Protein AF-A0AAV6KI70-F1 (afdb_monomer_lite)

Secondary structure (DSSP, 8-state):
--THHHHHHHSSS--THHHHHHHHHHHHHHHHHHHHHH-----PPTTPPP----HHHHHHHHIIIIISSS-SS-HHHHHHHHSS-HHHHHHHHHHHHHH-TTTS--B-TTS-B---HHHHHHHHH-SS--GGGGSSS------

Foldseek 3Di:
DDPVVVVVVVPPDDDPVVVVVVVVVVVVVVVVVVVVVVPPDDPDDPPDDDDCPPQVVVVVLLCQQQPDVVHVDDQVVVCVFQVDGPVVVVVVLVVCVVVDVVQPFDQDPVRDTDHHNSRVSSVVRGDDDDPPPPPDDDDDDDD

Radius of gyration: 25.78 Å; chains: 1; bounding box: 61×48×71 Å

InterPro domains:
  IPR059462 Domain of unknown function DUF8418 [PF28509] (58-97)

Organism: NCBI:txid479676

Sequence (143 aa):
MSRNTLLNFLLLDSDDDDLEILTVIAMEEERLKSEREVVRHRGSVQGRRYIDCGTILGHERIFRDYFAEPPVYPPKYFRRRFRMIRSLFLRIQAAVEAHDPYFVQTRYVAGKLGLSSLQKMTAAICRHPNPDLEGSLSAPMMK

pLDDT: mean 77.35, std 17.3, range [37.78, 97.75]

Structure (mmCIF, N/CA/C/O backbone):
data_AF-A0AAV6KI70-F1
#
_entry.id   AF-A0AAV6KI70-F1
#
loop_
_atom_site.group_PDB
_atom_site.id
_atom_site.type_symbol
_atom_site.label_atom_id
_atom_site.label_alt_id
_atom_site.label_comp_id
_atom_site.label_asym_id
_atom_site.label_entity_id
_atom_site.label_seq_id
_atom_site.pdbx_PDB_ins_code
_atom_site.Cartn_x
_atom_site.Cartn_y
_atom_site.Cartn_z
_atom_site.occupancy
_atom_site.B_iso_or_equiv
_atom_site.auth_seq_id
_atom_site.auth_comp_id
_atom_site.auth_asym_id
_atom_site.auth_atom_id
_atom_site.pdbx_PDB_model_num
ATOM 1 N N . MET A 1 1 ? -41.862 -9.483 14.427 1.00 44.66 1 MET A N 1
ATOM 2 C CA . MET A 1 1 ? -41.811 -10.615 15.375 1.00 44.66 1 MET A CA 1
ATOM 3 C C . MET A 1 1 ? -40.958 -10.166 16.544 1.00 44.66 1 MET A C 1
ATOM 5 O O . MET A 1 1 ? -39.833 -9.738 16.328 1.00 44.66 1 MET A O 1
ATOM 9 N N . SER A 1 2 ? -41.589 -10.020 17.709 1.00 45.28 2 SER A N 1
ATOM 10 C CA . SER A 1 2 ? -41.087 -9.189 18.807 1.00 45.28 2 SER A CA 1
ATOM 11 C C . SER A 1 2 ? -39.832 -9.786 19.442 1.00 45.28 2 SER A C 1
ATOM 13 O O . SER A 1 2 ? -39.779 -10.986 19.674 1.00 45.28 2 SER A O 1
ATOM 15 N N . ARG A 1 3 ? -38.864 -8.933 19.798 1.00 50.09 3 ARG A N 1
ATOM 16 C CA . ARG A 1 3 ? -37.653 -9.261 20.580 1.00 50.09 3 ARG A CA 1
ATOM 17 C C . ARG A 1 3 ? -37.947 -9.965 21.918 1.00 50.09 3 ARG A C 1
ATOM 19 O O . ARG A 1 3 ? -37.038 -10.492 22.543 1.00 50.09 3 ARG A O 1
ATOM 26 N N . ASN A 1 4 ? -39.214 -10.012 22.322 1.00 51.03 4 ASN A N 1
ATOM 27 C CA . ASN A 1 4 ? -39.679 -10.617 23.564 1.00 51.03 4 ASN A CA 1
ATOM 28 C C . ASN A 1 4 ? -39.765 -12.155 23.524 1.00 51.03 4 ASN A C 1
ATOM 30 O O . ASN A 1 4 ? -39.830 -12.765 24.582 1.00 51.03 4 ASN A O 1
ATOM 34 N N . THR A 1 5 ? -39.744 -12.807 22.352 1.00 54.28 5 THR A N 1
ATOM 35 C CA . THR A 1 5 ? -39.766 -14.285 22.285 1.00 54.28 5 THR A CA 1
ATOM 36 C C . THR A 1 5 ? -38.408 -14.927 22.557 1.00 54.28 5 THR A C 1
ATOM 38 O O . THR A 1 5 ? -38.370 -16.014 23.119 1.00 54.28 5 THR A O 1
ATOM 41 N N . LEU A 1 6 ? -37.301 -14.261 22.211 1.00 53.81 6 LEU A N 1
ATOM 42 C CA . LEU A 1 6 ? -35.955 -14.775 22.504 1.00 53.81 6 LEU A CA 1
ATOM 43 C C . LEU A 1 6 ? -35.611 -14.660 23.995 1.00 53.81 6 LEU A C 1
ATOM 45 O O . LEU A 1 6 ? -34.926 -15.523 24.527 1.00 53.81 6 LEU A O 1
ATOM 49 N N . LEU A 1 7 ? -36.139 -13.639 24.678 1.00 58.09 7 LEU A N 1
ATOM 50 C CA . LEU A 1 7 ? -35.959 -13.478 26.123 1.00 58.09 7 LEU A CA 1
ATOM 51 C C . LEU A 1 7 ? -36.768 -14.502 26.931 1.00 58.09 7 LEU A C 1
ATOM 53 O O . LEU A 1 7 ? -36.287 -14.974 27.952 1.00 58.09 7 LEU A O 1
ATOM 57 N N . ASN A 1 8 ? -37.947 -14.913 26.449 1.00 51.91 8 ASN A N 1
ATOM 58 C CA . ASN A 1 8 ? -38.740 -15.960 27.106 1.00 51.91 8 ASN A CA 1
ATOM 59 C C . ASN A 1 8 ? -38.124 -17.365 26.995 1.00 51.91 8 ASN A C 1
ATOM 61 O O . ASN A 1 8 ? -38.418 -18.204 27.838 1.00 51.91 8 ASN A O 1
ATOM 65 N N . PHE A 1 9 ? -37.291 -17.630 25.982 1.00 57.09 9 PHE A N 1
ATOM 66 C CA . PHE A 1 9 ? -36.596 -18.917 25.838 1.00 57.09 9 PHE A CA 1
ATOM 67 C C . PHE A 1 9 ? -35.411 -19.054 26.810 1.00 57.09 9 PHE A C 1
ATOM 69 O O . PHE A 1 9 ? -35.067 -20.161 27.194 1.00 57.09 9 PHE A O 1
ATOM 76 N N . LEU A 1 10 ? -34.822 -17.933 27.243 1.00 57.25 10 LEU A N 1
ATOM 77 C CA . LEU A 1 10 ? -33.678 -17.893 28.164 1.00 57.25 10 LEU A CA 1
ATOM 78 C C . LEU A 1 10 ? -34.077 -17.790 29.649 1.00 57.25 10 LEU A C 1
ATOM 80 O O . LEU A 1 10 ? -33.213 -17.882 30.509 1.00 57.25 10 LEU A O 1
ATOM 84 N N . LEU A 1 11 ? -35.358 -17.559 29.962 1.00 60.31 11 LEU A N 1
ATOM 85 C CA . LEU A 1 11 ? -35.828 -17.270 31.328 1.00 60.31 11 LEU A CA 1
ATOM 86 C C . LEU A 1 11 ? -36.532 -18.439 32.034 1.00 60.31 11 LEU A C 1
ATOM 88 O O . LEU A 1 11 ? -36.988 -18.260 33.161 1.00 60.31 11 LEU A O 1
ATOM 92 N N . LEU A 1 12 ? -36.676 -19.603 31.396 1.00 54.81 12 LEU A N 1
ATOM 93 C CA . LEU A 1 12 ? -37.500 -20.694 31.934 1.00 54.81 12 LEU A CA 1
ATOM 94 C C . LEU A 1 12 ? -36.804 -22.054 32.036 1.00 54.81 12 LEU A C 1
ATOM 96 O O . LEU A 1 12 ? -37.504 -23.020 32.321 1.00 54.81 12 LEU A O 1
ATOM 100 N N . ASP A 1 13 ? -35.487 -22.154 31.824 1.00 61.41 13 ASP A N 1
ATOM 101 C CA . ASP A 1 13 ? -34.862 -23.485 31.774 1.00 61.41 13 ASP A CA 1
ATOM 102 C C . ASP A 1 13 ? -33.407 -23.581 32.256 1.00 61.41 13 ASP A C 1
ATOM 104 O O . ASP A 1 13 ? -32.656 -24.354 31.675 1.00 61.41 13 ASP A O 1
ATOM 108 N N . SER A 1 14 ? -32.957 -22.830 33.274 1.00 53.84 14 SER A N 1
ATOM 109 C CA . SER A 1 14 ? -31.577 -23.060 33.728 1.00 53.84 14 SER A CA 1
ATOM 110 C C . SER A 1 14 ? -31.289 -22.855 35.210 1.00 53.84 14 SER A C 1
ATOM 112 O O . SER A 1 14 ? -31.727 -21.885 35.832 1.00 53.84 14 SER A O 1
ATOM 114 N N . ASP A 1 15 ? -30.570 -23.848 35.725 1.00 59.09 15 ASP A N 1
ATOM 115 C CA . ASP A 1 15 ? -30.214 -24.137 37.110 1.00 59.09 15 ASP A CA 1
ATOM 116 C C . ASP A 1 15 ? -29.171 -23.150 37.687 1.00 59.09 15 ASP A C 1
ATOM 118 O O . ASP A 1 15 ? -28.677 -22.253 37.006 1.00 59.09 15 ASP A O 1
ATOM 122 N N . ASP A 1 16 ? -28.830 -23.323 38.970 1.00 58.91 16 ASP A N 1
ATOM 123 C CA . ASP A 1 16 ? -27.916 -22.491 39.788 1.00 58.91 16 ASP A CA 1
ATOM 124 C C . ASP A 1 16 ? -26.543 -22.198 39.120 1.00 58.91 16 ASP A C 1
ATOM 126 O O . ASP A 1 16 ? -25.908 -21.184 39.411 1.00 58.91 16 ASP A O 1
ATOM 130 N N . ASP A 1 17 ? -26.122 -23.028 38.157 1.00 61.09 17 ASP A N 1
ATOM 131 C CA . ASP A 1 17 ? -24.882 -22.891 37.375 1.00 61.09 17 ASP A CA 1
ATOM 132 C C . ASP A 1 17 ? -24.891 -21.704 36.376 1.00 61.09 17 ASP A C 1
ATOM 134 O O . ASP A 1 17 ? -23.839 -21.157 36.028 1.00 61.09 17 ASP A O 1
ATOM 138 N N . ASP A 1 18 ? -26.064 -21.239 35.932 1.00 65.88 18 ASP A N 1
ATOM 139 C CA . ASP A 1 18 ? -26.176 -20.136 34.961 1.00 65.88 18 ASP A CA 1
ATOM 140 C C . ASP A 1 18 ? -25.983 -18.753 35.589 1.00 65.88 18 ASP A C 1
ATOM 142 O O . ASP A 1 18 ? -25.591 -17.793 34.910 1.00 65.88 18 ASP A O 1
ATOM 146 N N . LEU A 1 19 ? -26.216 -18.639 36.899 1.00 66.06 19 LEU A N 1
ATOM 147 C CA . LEU A 1 19 ? -25.973 -17.410 37.648 1.00 66.06 19 LEU A CA 1
ATOM 148 C C . LEU A 1 19 ? -24.475 -17.087 37.688 1.00 66.06 19 LEU A C 1
ATOM 150 O O . LEU A 1 19 ? -24.083 -15.928 37.540 1.00 66.06 19 LEU A O 1
ATOM 154 N N . GLU A 1 20 ? -23.632 -18.112 37.809 1.00 70.38 20 GLU A N 1
ATOM 155 C CA . GLU A 1 20 ? -22.178 -17.973 37.784 1.00 70.38 20 GLU A CA 1
ATOM 156 C C . GLU A 1 20 ? -21.694 -17.510 36.399 1.00 70.38 20 GLU A C 1
ATOM 158 O O . GLU A 1 20 ? -20.948 -16.531 36.295 1.00 70.38 20 GLU A O 1
ATOM 163 N N . ILE A 1 21 ? -22.219 -18.100 35.321 1.00 77.12 21 ILE A N 1
ATOM 164 C CA . ILE A 1 21 ? -21.905 -17.703 33.937 1.00 77.12 21 ILE A CA 1
ATOM 165 C C . ILE A 1 21 ? -22.297 -16.240 33.667 1.00 77.12 21 ILE A C 1
ATOM 167 O O . ILE A 1 21 ? -21.507 -15.482 33.095 1.00 77.12 21 ILE A O 1
ATOM 171 N N . LEU A 1 22 ? -23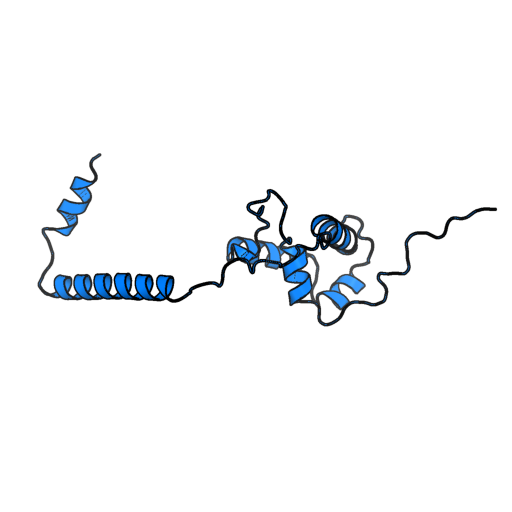.479 -15.805 34.116 1.00 76.19 22 LEU A N 1
ATOM 172 C CA . LEU A 1 22 ? -23.942 -14.418 33.980 1.00 76.19 22 LEU A CA 1
ATOM 173 C C . LEU A 1 22 ? -23.012 -13.416 34.680 1.00 76.19 22 LEU A C 1
ATOM 175 O O . LEU A 1 22 ? -22.731 -12.347 34.129 1.00 76.19 22 LEU A O 1
ATOM 179 N N . THR A 1 23 ? -22.497 -13.756 35.866 1.00 79.62 23 THR A N 1
ATOM 180 C CA . THR A 1 23 ? -21.570 -12.878 36.599 1.00 79.62 23 THR A CA 1
ATOM 181 C C . THR A 1 23 ? -20.215 -12.751 35.906 1.00 79.62 23 THR A C 1
ATOM 183 O O . THR A 1 23 ? -19.688 -11.642 35.794 1.00 79.62 23 THR A O 1
ATOM 186 N N . VAL A 1 24 ? -19.684 -13.850 35.358 1.00 83.00 24 VAL A N 1
ATOM 187 C CA . VAL A 1 24 ? -18.416 -13.856 34.613 1.00 83.00 24 VAL A CA 1
ATOM 188 C C . VAL A 1 24 ? -18.523 -13.010 33.341 1.00 83.00 24 VAL A C 1
ATOM 190 O O . VAL A 1 24 ? -17.617 -12.229 33.045 1.00 83.00 24 VAL A O 1
ATOM 193 N N . ILE A 1 25 ? -19.644 -13.097 32.616 1.00 81.94 25 ILE A N 1
ATOM 194 C CA . ILE A 1 25 ? -19.887 -12.294 31.408 1.00 81.94 25 ILE A CA 1
ATOM 195 C C . ILE A 1 25 ? -19.959 -10.800 31.744 1.00 81.94 25 ILE A C 1
ATOM 197 O O . ILE A 1 25 ? -19.307 -9.994 31.079 1.00 81.94 25 ILE A O 1
ATOM 201 N N . ALA A 1 26 ? -20.702 -10.425 32.790 1.00 83.19 26 ALA A N 1
ATOM 202 C CA . ALA A 1 26 ? -20.836 -9.028 33.203 1.00 83.19 26 ALA A CA 1
ATOM 203 C C . ALA A 1 26 ? -19.496 -8.424 33.661 1.00 83.19 26 ALA A C 1
ATOM 205 O O . ALA A 1 26 ? -19.173 -7.282 33.329 1.00 83.19 26 ALA A O 1
ATOM 206 N N . MET A 1 27 ? -18.684 -9.201 34.387 1.00 81.62 27 MET A N 1
ATOM 207 C CA . MET A 1 27 ? -17.350 -8.777 34.814 1.00 81.62 27 MET A CA 1
ATOM 208 C C . MET A 1 27 ? -16.392 -8.599 33.633 1.00 81.62 27 MET A C 1
ATOM 210 O O . MET A 1 27 ? -15.639 -7.624 33.609 1.00 81.62 27 MET A O 1
ATOM 214 N N . GLU A 1 28 ? -16.419 -9.500 32.646 1.00 84.50 28 GLU A N 1
ATOM 215 C CA . GLU A 1 28 ? -15.560 -9.380 31.465 1.00 84.50 28 GLU A CA 1
ATOM 216 C C . GLU A 1 28 ? -15.997 -8.217 30.559 1.00 84.50 28 GLU A C 1
ATOM 218 O O . GLU A 1 28 ? -15.147 -7.512 30.012 1.00 84.50 28 GLU A O 1
ATOM 223 N N . GLU A 1 29 ? -17.301 -7.936 30.462 1.00 79.69 29 GLU A N 1
ATOM 224 C CA . GLU A 1 29 ? -17.816 -6.766 29.744 1.00 79.69 29 GLU A CA 1
ATOM 225 C C . GLU A 1 29 ? -17.337 -5.447 30.379 1.00 79.69 29 GLU A C 1
ATOM 227 O O . GLU A 1 29 ? -16.843 -4.566 29.668 1.00 79.69 29 GLU A O 1
ATOM 232 N N . GLU A 1 30 ? -17.400 -5.323 31.708 1.00 80.31 30 GLU A N 1
ATOM 233 C CA . GLU A 1 30 ? -16.903 -4.149 32.442 1.00 80.31 30 GLU A CA 1
ATOM 234 C C . GLU A 1 30 ? -15.374 -4.014 32.360 1.00 80.31 30 GLU A C 1
ATOM 236 O O . GLU A 1 30 ? -14.847 -2.914 32.151 1.00 80.31 30 GLU A O 1
ATOM 241 N N . ARG A 1 31 ? -14.636 -5.130 32.436 1.00 81.69 31 ARG A N 1
ATOM 242 C CA . ARG A 1 31 ? -13.172 -5.136 32.297 1.00 81.69 31 ARG A CA 1
ATOM 243 C C . ARG A 1 31 ? -12.752 -4.638 30.916 1.00 81.69 31 ARG A C 1
ATOM 245 O O . ARG A 1 31 ? -11.959 -3.699 30.827 1.00 81.69 31 ARG A O 1
ATOM 252 N N . LEU A 1 32 ? -13.367 -5.160 29.852 1.00 74.94 32 LEU A N 1
ATOM 253 C CA . LEU A 1 32 ? -13.143 -4.713 28.473 1.00 74.94 32 LEU A CA 1
ATOM 254 C C . LEU A 1 32 ? -13.520 -3.239 28.261 1.00 74.94 32 LEU A C 1
ATOM 256 O O . LEU A 1 32 ? -12.887 -2.541 27.467 1.00 74.94 32 LEU A O 1
ATOM 260 N N . LYS A 1 33 ? -14.543 -2.740 28.958 1.00 74.62 33 LYS A N 1
ATOM 261 C CA . LYS A 1 33 ? -14.957 -1.331 28.909 1.00 74.62 33 LYS A CA 1
ATOM 262 C C . LYS A 1 33 ? -13.922 -0.424 29.576 1.00 74.62 33 LYS A C 1
ATOM 264 O O . LYS A 1 33 ? -13.542 0.590 28.991 1.00 74.62 33 LYS A O 1
ATOM 269 N N . SER A 1 34 ? -13.392 -0.838 30.727 1.00 68.38 34 SER A N 1
ATOM 270 C CA . SER A 1 34 ? -12.321 -0.130 31.435 1.00 68.38 34 SER A CA 1
ATOM 271 C C . SER A 1 34 ? -11.013 -0.103 30.632 1.00 68.38 34 SER A C 1
ATOM 273 O O . SER A 1 34 ? -10.378 0.943 30.514 1.00 68.38 34 SER A O 1
ATOM 275 N N . GLU A 1 35 ? -10.650 -1.206 29.969 1.00 68.12 35 GLU A N 1
ATOM 276 C CA . GLU A 1 35 ? -9.475 -1.275 29.093 1.00 68.12 35 GLU A CA 1
ATOM 277 C C . GLU A 1 35 ? -9.599 -0.324 27.894 1.00 68.12 35 GLU A C 1
ATOM 279 O O . GLU A 1 35 ? -8.623 0.326 27.512 1.00 68.12 35 GLU A O 1
ATOM 284 N N . ARG A 1 36 ? -10.809 -0.167 27.336 1.00 61.31 36 ARG A N 1
ATOM 285 C CA . ARG A 1 36 ? -11.085 0.815 26.272 1.00 61.31 36 ARG A CA 1
ATOM 286 C C . ARG A 1 36 ? -10.980 2.261 26.765 1.00 61.31 36 ARG A C 1
ATOM 288 O O . ARG A 1 36 ? -10.544 3.117 25.998 1.00 61.31 36 ARG A O 1
ATOM 295 N N . GLU A 1 37 ? -11.345 2.545 28.016 1.00 63.03 37 GLU A N 1
ATOM 296 C CA . GLU A 1 37 ? -11.258 3.894 28.598 1.00 63.03 37 GLU A CA 1
ATOM 297 C C . GLU A 1 37 ? -9.829 4.314 28.983 1.00 63.03 37 GLU A C 1
ATOM 299 O O . GLU A 1 37 ? -9.494 5.504 28.929 1.00 63.03 37 GLU A O 1
ATOM 304 N N . VAL A 1 38 ? -8.957 3.363 29.336 1.00 60.44 38 VAL A N 1
ATOM 305 C CA . VAL A 1 38 ? -7.579 3.648 29.780 1.00 60.44 38 VAL A CA 1
ATOM 306 C C . VAL A 1 38 ? -6.674 4.112 28.628 1.00 60.44 38 VAL A C 1
ATOM 308 O O . VAL A 1 38 ? -5.704 4.841 28.862 1.00 60.44 38 VAL A O 1
ATOM 311 N N . VAL A 1 39 ? -7.003 3.810 27.366 1.00 57.81 39 VAL A N 1
ATOM 312 C CA . VAL A 1 39 ? -6.210 4.270 26.211 1.00 57.81 39 VAL A CA 1
ATOM 313 C C . VAL A 1 39 ? -6.568 5.710 25.824 1.00 57.81 39 VAL A C 1
ATOM 315 O O . VAL A 1 39 ? -7.113 5.997 24.752 1.00 57.81 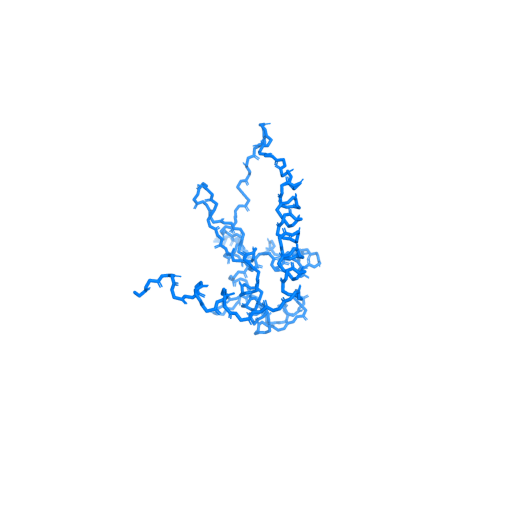39 VAL A O 1
ATOM 318 N N . ARG A 1 40 ? -6.214 6.666 26.690 1.00 58.94 40 ARG A N 1
ATOM 319 C CA . ARG A 1 40 ? -6.252 8.099 26.366 1.00 58.94 40 ARG A CA 1
ATOM 320 C C . ARG A 1 40 ? -5.194 8.418 25.312 1.00 58.94 40 ARG A C 1
ATOM 322 O O . ARG A 1 40 ? -4.052 8.758 25.620 1.00 58.94 40 ARG A O 1
ATOM 329 N N . HIS A 1 41 ? -5.583 8.343 24.046 1.00 58.19 41 HIS A N 1
ATOM 330 C CA . HIS A 1 41 ? -4.784 8.866 22.948 1.00 58.19 41 HIS A CA 1
ATOM 331 C C . HIS A 1 41 ? -4.662 10.386 23.121 1.00 58.19 41 HIS A C 1
ATOM 333 O O . HIS A 1 41 ? -5.665 11.100 23.124 1.00 58.19 41 HIS A O 1
ATOM 339 N N . ARG A 1 42 ? -3.431 10.893 23.287 1.00 60.97 42 ARG A N 1
ATOM 340 C CA . ARG A 1 42 ? -3.162 12.338 23.243 1.00 60.97 42 ARG A CA 1
ATOM 341 C C . ARG A 1 42 ? -3.745 12.889 21.940 1.00 60.97 42 ARG A C 1
ATOM 343 O O . ARG A 1 42 ? -3.371 12.438 20.859 1.00 60.97 42 ARG A O 1
ATOM 350 N N . GLY A 1 43 ? -4.669 13.839 22.064 1.00 69.81 43 GLY A N 1
ATOM 351 C CA . GLY A 1 43 ? -5.270 14.525 20.926 1.00 69.81 43 GLY A CA 1
ATOM 352 C C . GLY A 1 43 ? -4.244 15.307 20.101 1.00 69.81 43 GLY A C 1
ATOM 353 O O . GLY A 1 43 ? -3.039 15.298 20.367 1.00 69.81 43 GLY A O 1
ATOM 354 N N . SER A 1 44 ? -4.734 16.009 19.081 1.00 69.44 44 SER A N 1
ATOM 355 C CA . SER A 1 44 ? -3.894 16.860 18.238 1.00 69.44 44 SER A CA 1
ATOM 356 C C . SER A 1 44 ? -3.110 17.869 19.085 1.00 69.44 44 SER A C 1
ATOM 358 O O . SER A 1 44 ? -3.689 18.630 19.856 1.00 69.44 44 SER A O 1
ATOM 360 N N . VAL A 1 45 ? -1.785 17.888 18.930 1.00 74.31 45 VAL A N 1
ATOM 361 C CA . VAL A 1 45 ? -0.915 18.863 19.597 1.00 74.31 45 VAL A CA 1
ATOM 362 C C . VAL A 1 45 ? -1.087 20.213 18.904 1.00 74.31 45 VAL A C 1
ATOM 364 O O . VAL A 1 45 ? -0.804 20.341 17.709 1.00 74.31 45 VAL A O 1
ATOM 367 N N . GLN A 1 46 ? -1.555 21.218 19.646 1.00 77.94 46 GLN A N 1
ATOM 368 C CA . GLN A 1 46 ? -1.662 22.595 19.162 1.00 77.94 46 GLN A CA 1
ATOM 369 C C . GLN A 1 46 ? -0.297 23.068 18.627 1.00 77.94 46 GLN A C 1
ATOM 371 O O . GLN A 1 46 ? 0.729 22.875 19.272 1.00 77.94 46 GLN A O 1
ATOM 376 N N . GLY A 1 47 ? -0.273 23.638 17.419 1.00 79.56 47 GLY A N 1
ATOM 377 C CA . GLY A 1 47 ? 0.961 24.075 16.745 1.00 79.56 47 GLY A CA 1
ATOM 378 C C . GLY A 1 47 ? 1.628 23.026 15.842 1.00 79.56 47 GLY A C 1
ATOM 379 O O . GLY A 1 47 ? 2.562 23.362 15.111 1.00 79.56 47 GLY A O 1
ATOM 380 N N . ARG A 1 48 ? 1.146 21.773 15.807 1.00 76.06 48 ARG A N 1
ATOM 381 C CA . ARG A 1 48 ? 1.645 20.777 14.847 1.00 76.06 48 ARG A CA 1
ATOM 382 C C . ARG A 1 48 ? 1.185 21.126 13.430 1.00 76.06 48 ARG A C 1
ATOM 384 O O . ARG A 1 48 ? -0.004 21.111 13.125 1.00 76.06 48 ARG A O 1
ATOM 391 N N . ARG A 1 49 ? 2.143 21.391 12.540 1.00 77.19 49 ARG A N 1
ATOM 392 C CA . ARG A 1 49 ? 1.882 21.592 11.110 1.00 77.19 49 ARG A CA 1
ATOM 393 C C . ARG A 1 49 ? 1.686 20.254 10.402 1.00 77.19 49 ARG A C 1
ATOM 395 O O . ARG A 1 49 ? 2.533 19.368 10.500 1.00 77.19 49 ARG A O 1
ATOM 402 N N . TYR A 1 50 ? 0.593 20.135 9.655 1.00 74.25 50 TYR A N 1
ATOM 403 C CA . TYR A 1 50 ? 0.408 19.048 8.699 1.00 74.25 50 TYR A CA 1
ATOM 404 C C . TYR A 1 50 ? 1.314 19.278 7.481 1.00 74.25 50 TYR A C 1
ATOM 406 O O . TYR A 1 50 ? 1.325 20.373 6.919 1.00 74.25 50 TYR A O 1
ATOM 414 N N . ILE A 1 51 ? 2.067 18.253 7.080 1.00 77.56 51 ILE A N 1
ATOM 415 C CA . ILE A 1 51 ? 2.863 18.252 5.848 1.00 77.56 51 ILE A CA 1
ATOM 416 C C . ILE A 1 51 ? 2.178 17.303 4.873 1.00 77.56 51 ILE A C 1
ATOM 418 O O . ILE A 1 51 ? 1.969 16.131 5.189 1.00 77.56 51 ILE A O 1
ATOM 422 N N . ASP A 1 52 ? 1.835 17.806 3.689 1.00 76.44 52 ASP A N 1
ATOM 423 C CA . ASP A 1 52 ? 1.324 16.962 2.617 1.00 76.44 52 ASP A CA 1
ATOM 424 C C . ASP A 1 52 ? 2.483 16.169 2.005 1.00 76.44 52 ASP A C 1
ATOM 426 O O . ASP A 1 52 ? 3.269 16.689 1.219 1.00 76.44 52 ASP A O 1
ATOM 430 N N . CYS A 1 53 ? 2.631 14.913 2.425 1.00 71.19 53 CYS A N 1
ATOM 431 C CA . CYS A 1 53 ? 3.712 14.033 1.979 1.00 71.19 53 CYS A CA 1
ATOM 432 C C . CYS A 1 53 ? 3.413 13.366 0.617 1.00 71.19 53 CYS A C 1
ATOM 434 O O . CYS A 1 53 ? 4.066 12.393 0.252 1.00 71.19 53 CYS A O 1
ATOM 436 N N . GLY A 1 54 ? 2.407 13.849 -0.126 1.00 81.88 54 GLY A N 1
ATOM 437 C CA . GLY A 1 54 ? 2.085 13.351 -1.464 1.00 81.88 54 GLY A CA 1
ATOM 438 C C . GLY A 1 54 ? 1.606 11.898 -1.462 1.00 81.88 54 GLY A C 1
ATOM 439 O O . GLY A 1 54 ? 2.102 11.081 -2.235 1.00 81.88 54 GLY A O 1
ATOM 440 N N . THR A 1 55 ? 0.647 11.554 -0.591 1.00 84.69 55 THR A N 1
ATOM 441 C CA . THR A 1 55 ? 0.168 10.167 -0.415 1.00 84.69 55 THR A CA 1
ATOM 442 C C . THR A 1 55 ? -0.325 9.543 -1.721 1.00 84.69 55 THR A C 1
ATOM 444 O O . THR A 1 55 ? 0.030 8.406 -2.022 1.00 84.69 55 THR A O 1
ATOM 447 N N . ILE A 1 56 ? -1.084 10.295 -2.519 1.00 88.44 56 ILE A N 1
ATOM 448 C CA . ILE A 1 56 ? -1.636 9.839 -3.803 1.00 88.44 56 ILE A CA 1
ATOM 449 C C . ILE A 1 56 ? -0.510 9.596 -4.816 1.00 88.44 56 ILE A C 1
ATOM 451 O O . ILE A 1 56 ? -0.383 8.491 -5.337 1.00 88.44 56 ILE A O 1
ATOM 455 N N . LEU A 1 57 ? 0.372 10.581 -5.009 1.00 90.38 57 LEU A N 1
ATOM 456 C CA . LEU A 1 57 ? 1.509 10.474 -5.931 1.00 90.38 57 LEU A CA 1
ATOM 457 C C . LEU A 1 57 ? 2.445 9.313 -5.564 1.00 90.38 57 LEU A C 1
ATOM 459 O O . LEU A 1 57 ? 2.938 8.596 -6.433 1.00 90.38 57 LEU A O 1
ATOM 463 N N . GLY A 1 58 ? 2.673 9.087 -4.268 1.00 90.50 58 GLY A N 1
ATOM 464 C CA . GLY A 1 58 ? 3.467 7.955 -3.798 1.00 90.50 58 GLY A CA 1
ATOM 465 C C . GLY A 1 58 ? 2.824 6.602 -4.121 1.00 90.50 58 GLY A C 1
ATOM 466 O O . GLY A 1 58 ? 3.537 5.656 -4.456 1.00 90.50 58 GLY A O 1
ATOM 467 N N . HIS A 1 59 ? 1.494 6.502 -4.042 1.00 92.88 59 HIS A N 1
ATOM 468 C CA . HIS A 1 59 ? 0.767 5.292 -4.425 1.00 92.88 59 HIS A CA 1
ATOM 469 C C . HIS A 1 59 ? 0.885 5.042 -5.930 1.00 92.88 59 HIS A C 1
ATOM 471 O O . HIS A 1 59 ? 1.279 3.949 -6.335 1.00 92.88 59 HIS A O 1
ATOM 477 N N . GLU A 1 60 ? 0.618 6.064 -6.745 1.00 93.56 60 GLU A N 1
ATOM 478 C CA . GLU A 1 60 ? 0.715 5.982 -8.205 1.00 93.56 60 GLU A CA 1
ATOM 479 C C . GLU A 1 60 ? 2.112 5.565 -8.664 1.00 93.56 60 GLU A C 1
ATOM 481 O O . GLU A 1 60 ? 2.237 4.705 -9.533 1.00 93.56 60 GLU A O 1
ATOM 486 N N . ARG A 1 61 ? 3.171 6.106 -8.045 1.00 93.56 61 ARG A N 1
ATOM 487 C CA . ARG A 1 61 ? 4.557 5.728 -8.358 1.00 93.56 61 ARG A CA 1
ATOM 488 C C . ARG A 1 61 ? 4.807 4.246 -8.081 1.00 93.56 61 ARG A C 1
ATOM 490 O O . ARG A 1 61 ? 5.234 3.536 -8.983 1.00 93.56 61 ARG A O 1
ATOM 497 N N . ILE A 1 62 ? 4.480 3.752 -6.881 1.00 93.25 62 ILE A N 1
ATOM 498 C CA . ILE A 1 62 ? 4.657 2.326 -6.540 1.00 93.25 62 ILE A CA 1
ATOM 499 C C . ILE A 1 62 ? 3.845 1.437 -7.488 1.00 93.25 62 ILE A C 1
ATOM 501 O O . ILE A 1 62 ? 4.348 0.412 -7.957 1.00 93.25 62 ILE A O 1
ATOM 505 N N . PHE A 1 63 ? 2.601 1.825 -7.776 1.00 94.94 63 PHE A N 1
ATOM 506 C CA . PHE A 1 63 ? 1.731 1.067 -8.662 1.00 94.94 63 PHE A CA 1
ATOM 507 C C . PHE A 1 63 ? 2.295 1.018 -10.082 1.00 94.94 63 PHE A C 1
ATOM 509 O O . PHE A 1 63 ? 2.467 -0.064 -10.628 1.00 94.94 63 PHE A O 1
ATOM 516 N N . ARG A 1 64 ? 2.663 2.157 -10.667 1.00 95.00 64 ARG A N 1
ATOM 517 C CA . ARG A 1 64 ? 3.245 2.220 -12.012 1.00 95.00 64 ARG A CA 1
ATOM 518 C C . ARG A 1 64 ? 4.544 1.420 -12.117 1.00 95.00 64 ARG A C 1
ATOM 520 O O . ARG A 1 64 ? 4.754 0.700 -13.090 1.00 95.00 64 ARG A O 1
ATOM 527 N N . ASP A 1 65 ? 5.392 1.516 -11.101 1.00 93.44 65 ASP A N 1
ATOM 528 C CA . ASP A 1 65 ? 6.730 0.936 -11.132 1.00 93.44 65 ASP A CA 1
ATOM 529 C C . ASP A 1 65 ? 6.708 -0.601 -11.098 1.00 93.44 65 ASP A C 1
ATOM 531 O O . ASP A 1 65 ? 7.498 -1.256 -11.783 1.00 93.44 65 ASP A O 1
ATOM 535 N N . TYR A 1 66 ? 5.790 -1.183 -10.321 1.00 93.50 66 TYR A N 1
ATOM 536 C CA . TYR A 1 66 ? 5.781 -2.618 -10.018 1.00 93.50 66 TYR A CA 1
ATOM 537 C C . TYR A 1 66 ? 4.489 -3.343 -10.399 1.00 93.50 66 TYR A C 1
ATOM 539 O O . TYR A 1 66 ? 4.523 -4.558 -10.622 1.00 93.50 66 TYR A O 1
ATOM 547 N N . PHE A 1 67 ? 3.366 -2.623 -10.438 1.00 94.25 67 PHE A N 1
ATOM 548 C CA . PHE A 1 67 ? 2.007 -3.155 -10.554 1.00 94.25 67 PHE A CA 1
ATOM 549 C C . PHE A 1 67 ? 1.259 -2.776 -11.852 1.00 94.25 67 PHE A C 1
ATOM 551 O O . PHE A 1 67 ? 0.209 -3.346 -12.137 1.00 94.25 67 PHE A O 1
ATOM 558 N N . ALA A 1 68 ? 1.778 -1.887 -12.695 1.00 93.88 68 ALA A N 1
ATOM 559 C CA . ALA A 1 68 ? 1.189 -1.653 -14.012 1.00 93.88 68 ALA A CA 1
ATOM 560 C C . ALA A 1 68 ? 1.432 -2.844 -14.958 1.00 93.88 68 ALA A C 1
ATOM 562 O O . ALA A 1 68 ? 2.254 -3.722 -14.668 1.00 93.88 68 ALA A O 1
ATOM 563 N N . GLU A 1 69 ? 0.697 -2.867 -16.069 1.00 92.31 69 GLU A N 1
ATOM 564 C CA . GLU A 1 69 ? 0.928 -3.765 -17.200 1.00 92.31 69 GLU A CA 1
ATOM 565 C C . GLU A 1 69 ? 1.168 -2.917 -18.462 1.00 92.31 69 GLU A C 1
ATOM 567 O O . GLU A 1 69 ? 0.247 -2.216 -18.889 1.00 92.31 69 GLU A O 1
ATOM 572 N N . PRO A 1 70 ? 2.378 -2.942 -19.053 1.00 90.44 70 PRO A N 1
ATOM 573 C CA . PRO A 1 70 ? 3.617 -3.513 -18.510 1.00 90.44 70 PRO A CA 1
ATOM 574 C C . PRO A 1 70 ? 4.180 -2.679 -17.331 1.00 90.44 70 PRO A C 1
ATOM 576 O O . PRO A 1 70 ? 4.014 -1.457 -17.312 1.00 90.44 70 PRO A O 1
ATOM 579 N N . PRO A 1 71 ? 4.867 -3.289 -16.343 1.00 92.75 71 PRO A N 1
ATOM 580 C CA . PRO A 1 71 ? 5.507 -2.545 -15.255 1.00 92.75 71 PRO A CA 1
ATOM 581 C C . PRO A 1 71 ? 6.807 -1.871 -15.721 1.00 92.75 71 PRO A C 1
ATOM 583 O O . PRO A 1 71 ? 7.508 -2.402 -16.583 1.00 92.75 71 PRO A O 1
ATOM 586 N N . VAL A 1 72 ? 7.184 -0.746 -15.096 1.00 95.12 72 VAL A N 1
ATOM 587 C CA . VAL A 1 72 ? 8.477 -0.077 -15.374 1.00 95.12 72 VAL A CA 1
ATOM 588 C C . VAL A 1 72 ? 9.648 -1.001 -15.037 1.00 95.12 72 VAL A C 1
ATOM 590 O O . VAL A 1 72 ? 10.617 -1.090 -15.791 1.00 95.12 72 VAL A O 1
ATOM 593 N N . TYR A 1 73 ? 9.560 -1.718 -13.912 1.00 91.00 73 TYR A N 1
ATOM 594 C CA . TYR A 1 73 ? 10.602 -2.644 -13.489 1.00 91.00 73 TYR A CA 1
ATOM 595 C C . TYR A 1 73 ? 10.257 -4.104 -13.807 1.00 91.00 73 TYR A C 1
ATOM 597 O O . TYR A 1 73 ? 9.216 -4.611 -13.378 1.00 91.00 73 TYR A O 1
ATOM 605 N N . PRO A 1 74 ? 11.180 -4.848 -14.446 1.00 92.12 74 PRO A N 1
ATOM 606 C CA . PRO A 1 74 ? 11.006 -6.277 -14.667 1.00 92.12 74 PRO A CA 1
ATOM 607 C C . PRO A 1 74 ? 10.862 -7.085 -13.359 1.00 92.12 74 PRO A C 1
ATOM 609 O O . PRO A 1 74 ? 11.427 -6.701 -12.325 1.00 92.12 74 PRO A O 1
ATOM 612 N N . PRO A 1 75 ? 10.246 -8.286 -13.396 1.00 91.44 75 PRO A N 1
ATOM 613 C CA . PRO A 1 75 ? 9.968 -9.108 -12.207 1.00 91.44 75 PRO A CA 1
ATOM 614 C C . PRO A 1 75 ? 11.178 -9.434 -11.312 1.00 91.44 75 PRO A C 1
ATOM 616 O O . PRO A 1 75 ? 11.026 -9.717 -10.121 1.00 91.44 75 PRO A O 1
ATOM 619 N N . LYS A 1 76 ? 12.404 -9.393 -11.854 1.00 93.00 76 LYS A N 1
ATOM 620 C CA . LYS A 1 76 ? 13.642 -9.579 -11.076 1.00 93.00 76 LYS A CA 1
ATOM 621 C C . LYS A 1 76 ? 13.818 -8.514 -9.985 1.00 93.00 76 LYS A C 1
ATOM 623 O O . LYS A 1 76 ? 14.214 -8.850 -8.871 1.00 93.00 76 LYS A O 1
ATOM 628 N N . TYR A 1 77 ? 13.467 -7.260 -10.272 1.00 92.75 77 TYR A N 1
ATOM 629 C CA . TYR A 1 77 ? 13.562 -6.163 -9.308 1.00 92.75 77 TYR A CA 1
ATOM 630 C C . TYR A 1 77 ? 12.457 -6.246 -8.260 1.00 92.75 77 TYR A C 1
ATOM 632 O O . TYR A 1 77 ? 12.728 -6.023 -7.083 1.00 92.75 77 TYR A O 1
ATOM 640 N N . PHE A 1 78 ? 11.254 -6.674 -8.659 1.00 93.06 78 PHE A N 1
ATOM 641 C CA . PHE A 1 78 ? 10.167 -6.954 -7.722 1.00 93.06 78 PHE A CA 1
ATOM 642 C C . PHE A 1 78 ? 10.600 -7.978 -6.663 1.00 93.06 78 PHE A C 1
ATOM 644 O O . PHE A 1 78 ? 10.487 -7.724 -5.465 1.00 93.06 78 PHE A O 1
ATOM 651 N N . ARG A 1 79 ? 11.185 -9.108 -7.092 1.00 93.38 79 ARG A N 1
ATOM 652 C CA . ARG A 1 79 ? 11.697 -10.138 -6.173 1.00 93.38 79 ARG A CA 1
ATOM 653 C C . ARG A 1 79 ? 12.824 -9.621 -5.284 1.00 93.38 79 ARG A C 1
ATOM 655 O O . ARG A 1 79 ? 12.845 -9.952 -4.107 1.00 93.38 79 ARG A O 1
ATOM 662 N N . ARG A 1 80 ? 13.737 -8.790 -5.797 1.00 91.75 80 ARG A N 1
ATOM 663 C CA . ARG A 1 80 ? 14.793 -8.173 -4.972 1.00 91.75 80 ARG A CA 1
ATOM 664 C C . ARG A 1 80 ? 14.210 -7.238 -3.905 1.00 91.75 80 ARG A C 1
ATOM 666 O O . ARG A 1 80 ? 14.695 -7.238 -2.780 1.00 91.75 80 ARG A O 1
ATOM 673 N N . ARG A 1 81 ? 13.174 -6.469 -4.256 1.00 90.56 81 ARG A N 1
ATOM 674 C CA . ARG A 1 81 ? 12.534 -5.469 -3.389 1.00 90.56 81 ARG A CA 1
ATOM 675 C C . ARG A 1 81 ? 11.649 -6.099 -2.313 1.00 90.56 81 ARG A C 1
ATOM 677 O O . ARG A 1 81 ? 11.823 -5.808 -1.137 1.00 90.56 81 ARG A O 1
ATOM 684 N N . PHE A 1 82 ? 10.720 -6.962 -2.719 1.00 92.12 82 PHE A N 1
ATOM 685 C CA . PHE A 1 82 ? 9.685 -7.525 -1.846 1.00 92.12 82 PHE A CA 1
ATOM 686 C C . PHE A 1 82 ? 9.992 -8.950 -1.377 1.00 92.12 82 PHE A C 1
ATOM 688 O O . PHE A 1 82 ? 9.266 -9.493 -0.552 1.00 92.12 82 PHE A O 1
ATOM 695 N N . ARG A 1 83 ? 11.061 -9.572 -1.896 1.00 93.44 83 ARG A N 1
ATOM 696 C CA . ARG A 1 83 ? 11.498 -10.944 -1.567 1.00 93.44 83 ARG A CA 1
ATOM 697 C C . ARG A 1 83 ? 10.459 -12.031 -1.870 1.00 93.44 83 ARG A C 1
ATOM 699 O O . ARG A 1 83 ? 10.570 -13.145 -1.376 1.00 93.44 83 ARG A O 1
ATOM 706 N N . MET A 1 84 ? 9.484 -11.723 -2.722 1.00 95.00 84 MET A N 1
ATOM 707 C CA . MET A 1 84 ? 8.411 -12.619 -3.154 1.00 95.00 84 MET A CA 1
ATOM 708 C C . MET A 1 84 ? 7.980 -12.298 -4.588 1.00 95.00 84 MET A C 1
ATOM 710 O O . MET A 1 84 ? 8.399 -11.290 -5.158 1.00 95.00 84 MET A O 1
ATOM 714 N N . ILE A 1 85 ? 7.160 -13.159 -5.190 1.00 94.25 85 ILE A N 1
ATOM 715 C CA . ILE A 1 85 ? 6.547 -12.900 -6.501 1.00 94.25 85 ILE A CA 1
ATOM 716 C C . ILE A 1 85 ? 5.324 -11.985 -6.370 1.00 94.25 85 ILE A C 1
ATOM 718 O O . ILE A 1 85 ? 4.678 -11.934 -5.323 1.00 94.25 85 ILE A O 1
ATOM 722 N N . ARG A 1 86 ? 4.974 -11.290 -7.455 1.00 93.75 86 ARG A N 1
ATOM 723 C CA . ARG A 1 86 ? 3.897 -10.291 -7.467 1.00 93.75 86 ARG A CA 1
ATOM 724 C C . ARG A 1 86 ? 2.514 -10.867 -7.160 1.00 93.75 86 ARG A C 1
ATOM 726 O O . ARG A 1 86 ? 1.759 -10.259 -6.411 1.00 93.75 86 ARG A O 1
ATOM 733 N N . SER A 1 87 ? 2.194 -12.050 -7.677 1.00 95.38 87 SER A N 1
ATOM 734 C CA . SER A 1 87 ? 0.918 -12.719 -7.390 1.00 95.38 87 SER A CA 1
ATOM 735 C C . SER A 1 87 ? 0.763 -13.073 -5.908 1.00 95.38 87 SER A C 1
ATOM 737 O O . SER A 1 87 ? -0.322 -12.926 -5.349 1.00 95.38 87 SER A O 1
ATOM 739 N N . LEU A 1 88 ? 1.850 -13.488 -5.248 1.00 96.56 88 LEU A N 1
ATOM 740 C CA . LEU A 1 88 ? 1.853 -13.748 -3.810 1.00 96.56 88 LEU A CA 1
ATOM 741 C C . LEU A 1 88 ? 1.651 -12.454 -3.018 1.00 96.56 88 LEU A C 1
ATOM 743 O O . LEU A 1 88 ? 0.856 -12.441 -2.085 1.00 96.56 88 LEU A O 1
ATOM 747 N N . PHE A 1 89 ? 2.305 -11.365 -3.430 1.00 95.94 89 PHE A N 1
ATOM 748 C CA . PHE A 1 89 ? 2.114 -10.058 -2.806 1.00 95.94 89 PHE A CA 1
ATOM 749 C C . PHE A 1 89 ? 0.641 -9.626 -2.844 1.00 95.94 89 PHE A C 1
ATOM 751 O O . PHE A 1 89 ? 0.088 -9.274 -1.808 1.00 95.94 89 PHE A O 1
ATOM 758 N N . LEU A 1 90 ? -0.012 -9.706 -4.009 1.00 95.75 90 LEU A N 1
ATOM 759 C CA . LEU A 1 90 ? -1.417 -9.305 -4.167 1.00 95.75 90 LEU A CA 1
ATOM 760 C C . LEU A 1 90 ? -2.371 -10.166 -3.327 1.00 95.75 90 LEU A C 1
ATOM 762 O O . LEU A 1 90 ? -3.310 -9.649 -2.731 1.00 95.75 90 LEU A O 1
ATOM 766 N N . ARG A 1 91 ? -2.106 -11.473 -3.221 1.00 97.75 91 ARG A N 1
ATOM 767 C CA . ARG A 1 91 ? -2.865 -12.361 -2.329 1.00 97.75 91 ARG A CA 1
ATOM 768 C C . ARG A 1 91 ? -2.715 -11.976 -0.859 1.00 97.75 91 ARG A C 1
ATOM 770 O O . ARG A 1 91 ? -3.700 -11.987 -0.132 1.00 97.75 91 ARG A O 1
ATOM 777 N N . ILE A 1 92 ? -1.493 -11.662 -0.422 1.00 97.00 92 ILE A N 1
ATOM 778 C CA . ILE A 1 92 ? -1.236 -11.221 0.955 1.00 97.00 92 ILE A CA 1
ATOM 779 C C . ILE A 1 92 ? -1.932 -9.885 1.202 1.00 97.00 92 ILE A C 1
ATOM 781 O O . ILE A 1 92 ? -2.582 -9.740 2.227 1.00 97.00 92 ILE A O 1
ATOM 785 N N . GLN A 1 93 ? -1.848 -8.943 0.261 1.00 95.88 93 GLN A N 1
ATOM 786 C CA . GLN A 1 93 ? -2.540 -7.661 0.361 1.00 95.88 93 GLN A CA 1
ATOM 787 C C . GLN A 1 93 ? -4.042 -7.858 0.576 1.00 95.88 93 GLN A C 1
ATOM 789 O O . GLN A 1 93 ? -4.579 -7.323 1.538 1.00 95.88 93 GLN A O 1
ATOM 794 N N . ALA A 1 94 ? -4.695 -8.669 -0.261 1.00 96.81 94 ALA A N 1
ATOM 795 C CA . ALA A 1 94 ? -6.123 -8.944 -0.131 1.00 96.81 94 ALA A CA 1
ATOM 796 C C . ALA A 1 94 ? -6.470 -9.613 1.212 1.00 96.81 94 ALA A 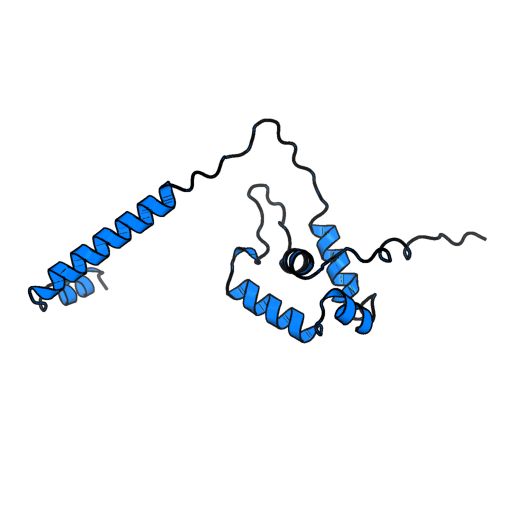C 1
ATOM 798 O O . ALA A 1 94 ? -7.441 -9.234 1.859 1.00 96.81 94 ALA A O 1
ATOM 799 N N . ALA A 1 95 ? -5.660 -10.579 1.662 1.00 97.50 95 ALA A N 1
ATOM 800 C CA . ALA A 1 95 ? -5.867 -11.245 2.948 1.00 97.50 95 ALA A CA 1
ATOM 801 C C . ALA A 1 95 ? -5.706 -10.285 4.139 1.00 97.50 95 ALA A C 1
ATOM 803 O O . ALA A 1 95 ? -6.481 -10.344 5.090 1.00 97.50 95 ALA A O 1
ATOM 804 N N . VAL A 1 96 ? -4.722 -9.386 4.080 1.00 96.12 96 VAL A N 1
ATOM 805 C CA . VAL A 1 96 ? -4.464 -8.392 5.127 1.00 96.12 96 VAL A CA 1
ATOM 806 C C . VAL A 1 96 ? 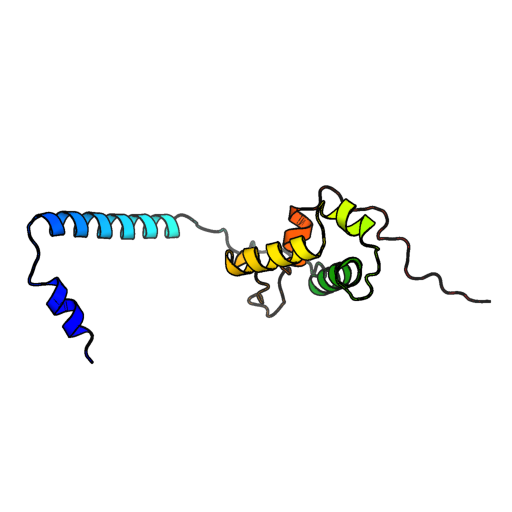-5.550 -7.317 5.145 1.00 96.12 96 VAL A C 1
ATOM 808 O O . VAL A 1 96 ? -6.038 -6.988 6.217 1.00 96.12 96 VAL A O 1
ATOM 811 N N . GLU A 1 97 ? -5.978 -6.808 3.987 1.00 95.75 97 GLU A N 1
ATOM 812 C CA . GLU A 1 97 ? -7.095 -5.855 3.893 1.00 95.75 97 GLU A CA 1
ATOM 813 C C . GLU A 1 97 ? -8.409 -6.444 4.427 1.00 95.75 97 GLU A C 1
ATOM 815 O O . GLU A 1 97 ? -9.196 -5.723 5.034 1.00 95.75 97 GLU A O 1
ATOM 820 N N . ALA A 1 98 ? -8.638 -7.747 4.228 1.00 96.25 98 ALA A N 1
ATOM 821 C CA . ALA A 1 98 ? -9.811 -8.438 4.756 1.00 96.25 98 ALA A CA 1
ATOM 822 C C . ALA A 1 98 ? -9.752 -8.655 6.277 1.00 96.25 98 ALA A C 1
ATOM 824 O O . ALA A 1 98 ? -10.795 -8.701 6.927 1.00 96.25 98 ALA A O 1
ATOM 825 N N . HIS A 1 99 ? -8.554 -8.819 6.843 1.00 96.50 99 HIS A N 1
ATOM 826 C CA . HIS A 1 99 ? -8.375 -9.121 8.262 1.00 96.50 99 HIS A CA 1
ATOM 827 C C . HIS A 1 99 ? -8.224 -7.868 9.134 1.00 96.50 99 HIS A C 1
ATOM 829 O O . HIS A 1 99 ? -8.721 -7.845 10.257 1.00 96.50 99 HIS A O 1
ATOM 835 N N . ASP A 1 100 ? -7.552 -6.831 8.628 1.00 93.94 100 ASP A N 1
ATOM 836 C CA . ASP A 1 100 ? -7.196 -5.637 9.391 1.00 93.94 100 ASP A CA 1
ATOM 837 C C . ASP A 1 100 ? -7.648 -4.341 8.677 1.00 93.94 100 ASP A C 1
ATOM 839 O O . ASP A 1 100 ? -7.049 -3.931 7.669 1.00 93.94 100 ASP A O 1
ATOM 843 N N . PRO A 1 101 ? -8.653 -3.627 9.231 1.00 92.44 101 PRO A N 1
ATOM 844 C CA . PRO A 1 101 ? -9.113 -2.337 8.718 1.00 92.44 101 PRO A CA 1
ATOM 845 C C . PRO A 1 101 ? -8.016 -1.273 8.617 1.00 92.44 101 PRO A C 1
ATOM 847 O O . PRO A 1 101 ? -8.153 -0.335 7.830 1.00 92.44 101 PRO A O 1
ATOM 850 N N . TYR A 1 102 ? -6.915 -1.400 9.368 1.00 91.25 102 TYR A N 1
ATOM 851 C CA . TYR A 1 102 ? -5.773 -0.497 9.264 1.00 91.25 102 TYR A CA 1
ATOM 852 C C . TYR A 1 102 ? -5.196 -0.465 7.850 1.00 91.25 102 TYR A C 1
ATOM 854 O O . TYR A 1 102 ? -4.717 0.586 7.426 1.00 91.25 102 TYR A O 1
ATOM 862 N N . PHE A 1 103 ? -5.236 -1.566 7.095 1.00 93.25 103 PHE A N 1
ATOM 863 C CA . PHE A 1 103 ? -4.682 -1.616 5.740 1.00 93.25 103 PHE A CA 1
ATOM 864 C C . PHE A 1 103 ? -5.632 -1.071 4.678 1.00 93.25 103 PHE A C 1
ATOM 866 O O . PHE A 1 103 ? -5.157 -0.587 3.647 1.00 93.25 103 PHE A O 1
ATOM 873 N N . VAL A 1 104 ? -6.935 -1.028 4.956 1.00 92.94 104 VAL A N 1
ATOM 874 C CA . VAL A 1 104 ? -7.922 -0.425 4.060 1.00 92.94 104 VAL A CA 1
ATOM 875 C C . VAL A 1 104 ? -7.658 1.078 3.944 1.00 92.94 104 VAL A C 1
ATOM 877 O O . VAL A 1 104 ? -7.440 1.791 4.928 1.00 92.94 104 VAL A O 1
ATOM 880 N N . GLN A 1 105 ? -7.617 1.584 2.712 1.00 90.31 105 GLN A N 1
ATOM 881 C CA . GLN A 1 105 ? -7.412 3.007 2.475 1.00 90.31 105 GLN A CA 1
ATOM 882 C C . GLN A 1 105 ? -8.705 3.769 2.776 1.00 90.31 105 GLN A C 1
ATOM 884 O O . GLN A 1 105 ? -9.681 3.681 2.035 1.00 90.31 105 GLN A O 1
ATOM 889 N N . THR A 1 106 ? -8.707 4.541 3.858 1.00 86.62 106 THR A N 1
ATOM 890 C CA . THR A 1 106 ? -9.846 5.367 4.270 1.00 86.62 106 THR A CA 1
ATOM 891 C C . THR A 1 106 ? -9.581 6.849 4.018 1.00 86.62 106 THR A C 1
ATOM 893 O O . THR A 1 106 ? -8.436 7.301 3.886 1.00 86.62 106 THR A O 1
ATOM 896 N N . ARG A 1 107 ? -10.663 7.628 3.915 1.00 85.38 107 ARG A N 1
ATOM 897 C CA . ARG A 1 107 ? -10.585 9.091 3.910 1.00 85.38 107 ARG A CA 1
ATOM 898 C C . ARG A 1 107 ? -10.505 9.582 5.351 1.00 85.38 107 ARG A C 1
ATOM 900 O O . ARG A 1 107 ? -11.306 9.177 6.188 1.00 85.38 107 ARG A O 1
ATOM 907 N N . TYR A 1 108 ? -9.555 10.466 5.631 1.00 76.25 108 TYR A N 1
ATOM 908 C CA . TYR A 1 108 ? -9.509 11.182 6.902 1.00 76.25 108 TYR A CA 1
ATOM 909 C C . TYR A 1 108 ? -10.689 12.155 7.025 1.00 76.25 108 TYR A C 1
ATOM 911 O O . TYR A 1 108 ? -11.332 12.491 6.033 1.00 76.25 108 TYR A O 1
ATOM 919 N N . VAL A 1 109 ? -10.920 12.675 8.236 1.00 69.12 109 VAL A N 1
ATOM 920 C CA . VAL A 1 109 ? -11.978 13.665 8.539 1.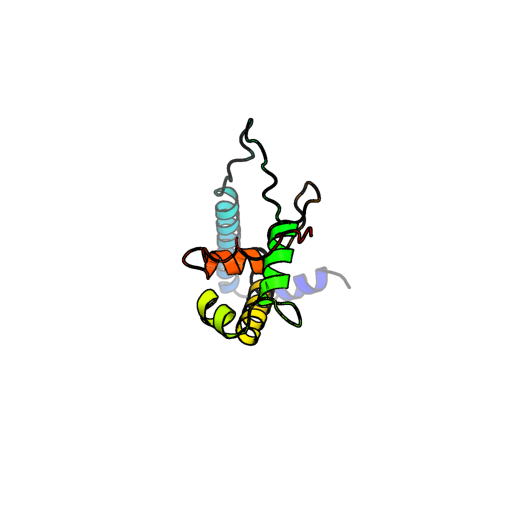00 69.12 109 VAL A CA 1
ATOM 921 C C . VAL A 1 109 ? -11.900 14.902 7.627 1.00 69.12 109 VAL A C 1
ATOM 923 O O . VAL A 1 109 ? -12.918 15.485 7.282 1.00 69.12 109 VAL A O 1
ATOM 926 N N . ALA A 1 110 ? -10.703 15.255 7.150 1.00 75.88 110 ALA A N 1
ATOM 927 C CA . ALA A 1 110 ? -10.480 16.335 6.184 1.00 75.88 110 ALA A CA 1
ATOM 928 C C . ALA A 1 110 ? -10.740 15.940 4.707 1.00 75.88 110 ALA A C 1
ATOM 930 O O . ALA A 1 110 ? -10.321 16.650 3.797 1.00 75.88 110 ALA A O 1
ATOM 931 N N . GLY A 1 111 ? -11.340 14.775 4.442 1.00 76.50 111 GLY A N 1
ATOM 932 C CA . GLY A 1 111 ? -11.666 14.274 3.100 1.00 76.50 111 GLY A CA 1
ATOM 933 C C . GLY A 1 111 ? -10.486 13.731 2.283 1.00 76.50 111 GLY A C 1
ATOM 934 O O . GLY A 1 111 ? -10.700 13.162 1.213 1.00 76.50 111 GLY A O 1
ATOM 935 N N . LYS A 1 112 ? -9.245 13.862 2.769 1.00 80.88 112 LYS A N 1
ATOM 936 C CA . LYS A 1 112 ? -8.037 13.367 2.088 1.00 80.88 112 LYS A CA 1
ATOM 937 C C . LYS A 1 112 ? -7.872 11.853 2.240 1.00 80.88 112 LYS A C 1
ATOM 939 O O . LYS A 1 112 ? -8.097 11.310 3.321 1.00 80.88 112 LYS A O 1
ATOM 944 N N . LEU A 1 113 ? -7.426 11.185 1.174 1.00 85.50 113 LEU A N 1
ATOM 945 C CA . LEU A 1 113 ? -7.082 9.761 1.199 1.00 85.50 113 LEU A CA 1
ATOM 946 C C . LEU A 1 113 ? -5.809 9.526 2.019 1.00 85.50 113 LEU A C 1
ATOM 948 O O . LEU A 1 113 ? -4.774 10.157 1.780 1.00 85.50 113 LEU A O 1
ATOM 952 N N . GLY A 1 114 ? -5.891 8.596 2.971 1.00 87.69 114 GLY A N 1
ATOM 953 C CA . GLY A 1 114 ? -4.728 8.129 3.713 1.00 87.69 114 GLY A CA 1
ATOM 954 C C . GLY A 1 114 ? -3.792 7.257 2.882 1.00 87.69 114 GLY A C 1
ATOM 955 O O . GLY A 1 114 ? -3.981 7.071 1.680 1.00 87.69 114 GLY A O 1
ATOM 956 N N . LEU A 1 115 ? -2.759 6.719 3.532 1.00 90.94 115 LEU A N 1
ATOM 957 C CA . LEU A 1 115 ? -1.838 5.782 2.889 1.00 90.94 115 LEU A CA 1
ATOM 958 C C . LEU A 1 115 ? -2.590 4.535 2.411 1.00 90.94 115 LEU A C 1
ATOM 960 O O . LEU A 1 115 ? -3.388 3.953 3.151 1.00 90.94 115 LEU A O 1
ATOM 964 N N . SER A 1 116 ? -2.297 4.113 1.187 1.00 93.38 116 SER A N 1
ATOM 965 C CA . SER A 1 116 ? -2.794 2.853 0.631 1.00 93.38 116 SER A CA 1
ATOM 966 C C . SER A 1 116 ? -2.171 1.637 1.325 1.00 93.38 116 SER A C 1
ATOM 968 O O . SER A 1 116 ? -1.079 1.719 1.897 1.00 93.38 116 SER A O 1
ATOM 970 N N . SER A 1 117 ? -2.833 0.486 1.226 1.00 94.19 117 SER A N 1
ATOM 971 C CA . SER A 1 117 ? -2.286 -0.816 1.632 1.00 94.19 117 SER A CA 1
ATOM 972 C C . SER A 1 117 ? -0.938 -1.105 0.970 1.00 94.19 117 SER A C 1
ATOM 974 O O . SER A 1 117 ? 0.001 -1.495 1.660 1.00 94.19 117 SER A O 1
ATOM 976 N N . LEU A 1 118 ? -0.791 -0.807 -0.329 1.00 93.56 118 LEU A N 1
ATOM 977 C CA . LEU A 1 118 ? 0.480 -0.918 -1.055 1.00 93.56 118 LEU A CA 1
ATOM 978 C C . LEU A 1 118 ? 1.604 -0.140 -0.372 1.00 93.56 118 LEU A C 1
ATOM 980 O O . LEU A 1 118 ? 2.688 -0.682 -0.173 1.00 93.56 118 LEU A O 1
ATOM 984 N N . GLN A 1 119 ? 1.362 1.114 0.012 1.00 93.31 119 GLN A N 1
ATOM 985 C CA . GLN A 1 119 ? 2.366 1.939 0.690 1.00 93.31 119 GLN A CA 1
ATOM 986 C C . GLN A 1 119 ? 2.710 1.391 2.075 1.00 93.31 119 GLN A C 1
ATOM 988 O O . GLN A 1 119 ? 3.890 1.289 2.408 1.00 93.31 119 GLN A O 1
ATOM 993 N N . LYS A 1 120 ? 1.698 0.994 2.856 1.00 94.44 120 LYS A N 1
ATOM 994 C CA . LYS A 1 120 ? 1.876 0.416 4.198 1.00 94.44 120 LYS A CA 1
ATOM 995 C C . LYS A 1 120 ? 2.688 -0.879 4.141 1.00 94.44 120 LYS A C 1
ATOM 997 O O . LYS A 1 120 ? 3.695 -1.013 4.831 1.00 94.44 120 LYS A O 1
ATOM 1002 N N . MET A 1 121 ? 2.310 -1.800 3.257 1.00 94.06 121 MET A N 1
ATOM 1003 C CA . MET A 1 121 ? 3.024 -3.061 3.049 1.00 94.06 121 MET A CA 1
ATOM 1004 C C . MET A 1 121 ? 4.429 -2.839 2.493 1.00 94.06 121 MET A C 1
ATOM 1006 O O . MET A 1 121 ? 5.374 -3.483 2.941 1.00 94.06 121 MET A O 1
ATOM 1010 N N . THR A 1 122 ? 4.597 -1.908 1.551 1.00 92.69 122 THR A N 1
ATOM 1011 C CA . THR A 1 122 ? 5.920 -1.563 1.013 1.00 92.69 122 THR A CA 1
ATOM 1012 C C . THR A 1 122 ? 6.832 -1.055 2.123 1.00 92.69 122 THR A C 1
ATOM 1014 O O . THR A 1 122 ? 7.966 -1.515 2.214 1.00 92.69 122 THR A O 1
ATOM 1017 N N . ALA A 1 123 ? 6.343 -0.171 2.996 1.00 91.12 123 ALA A N 1
ATOM 1018 C CA . ALA A 1 123 ? 7.104 0.323 4.139 1.00 91.12 123 ALA A CA 1
ATOM 1019 C C . ALA A 1 123 ? 7.470 -0.796 5.132 1.00 91.12 123 ALA A C 1
ATOM 1021 O O . ALA A 1 123 ? 8.593 -0.819 5.625 1.00 91.12 123 ALA A O 1
ATOM 1022 N N . ALA A 1 124 ? 6.563 -1.746 5.384 1.0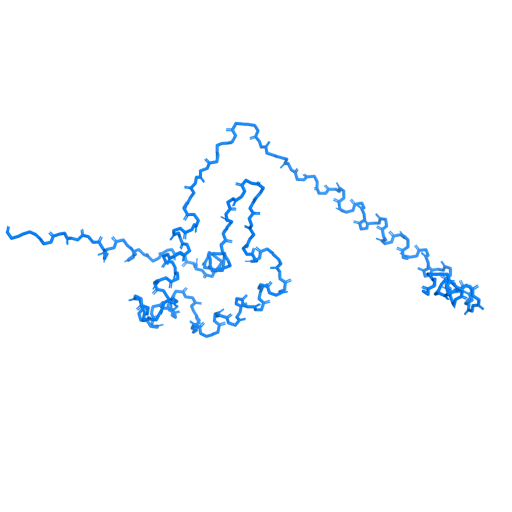0 91.75 124 ALA A N 1
ATOM 1023 C CA . ALA A 1 124 ? 6.806 -2.865 6.297 1.00 91.75 124 ALA A CA 1
ATOM 1024 C C . ALA A 1 124 ? 7.803 -3.903 5.743 1.00 91.75 124 ALA A C 1
ATOM 1026 O O . ALA A 1 124 ? 8.621 -4.446 6.484 1.00 91.75 124 ALA A O 1
ATOM 1027 N N . ILE A 1 125 ? 7.738 -4.192 4.440 1.00 90.81 125 ILE A N 1
ATOM 1028 C CA . ILE A 1 125 ? 8.526 -5.256 3.798 1.00 90.81 125 ILE A CA 1
ATOM 1029 C C . ILE A 1 125 ? 9.906 -4.749 3.350 1.00 90.81 125 ILE A C 1
ATOM 1031 O O . ILE A 1 125 ? 10.888 -5.497 3.382 1.00 90.81 125 ILE A O 1
ATOM 1035 N N . CYS A 1 126 ? 10.016 -3.488 2.925 1.00 80.69 126 CYS A N 1
ATOM 1036 C CA . CYS A 1 126 ? 11.259 -2.957 2.371 1.00 80.69 126 CYS A CA 1
ATOM 1037 C C . CYS A 1 126 ? 12.244 -2.556 3.477 1.00 80.69 126 CYS A C 1
ATOM 1039 O O . CYS A 1 126 ? 12.128 -1.485 4.068 1.00 80.69 126 CYS A O 1
ATOM 1041 N N . ARG A 1 127 ? 13.296 -3.356 3.684 1.00 61.31 127 ARG A N 1
ATOM 1042 C CA . ARG A 1 127 ? 14.500 -2.899 4.396 1.00 61.31 127 ARG A CA 1
ATOM 1043 C C . ARG A 1 127 ? 15.388 -2.133 3.408 1.00 61.31 127 ARG A C 1
ATOM 1045 O O . ARG A 1 127 ? 15.960 -2.734 2.507 1.00 61.31 127 ARG A O 1
ATOM 1052 N N . HIS A 1 128 ? 15.473 -0.817 3.594 1.00 53.84 128 HIS A N 1
ATOM 1053 C CA . HIS A 1 128 ? 16.213 0.183 2.806 1.00 53.84 128 HIS A CA 1
ATOM 1054 C C . HIS A 1 128 ? 15.635 0.588 1.423 1.00 53.84 128 HIS A C 1
ATOM 1056 O O . HIS A 1 128 ? 15.205 -0.250 0.623 1.00 53.84 128 HIS A O 1
ATOM 1062 N N . PRO A 1 129 ? 15.599 1.902 1.110 1.00 52.44 129 PRO A N 1
ATOM 1063 C CA . PRO A 1 129 ? 15.239 2.409 -0.213 1.00 52.44 129 PRO A CA 1
ATOM 1064 C C . PRO A 1 129 ? 16.270 1.988 -1.268 1.00 52.44 129 PRO A C 1
ATOM 1066 O O . PRO A 1 129 ? 17.465 1.935 -0.997 1.00 52.44 129 PRO A O 1
ATOM 1069 N N . ASN A 1 130 ? 15.786 1.654 -2.466 1.00 48.25 130 ASN A N 1
ATOM 1070 C CA . ASN A 1 130 ? 16.628 1.403 -3.628 1.00 48.25 130 ASN A CA 1
ATOM 1071 C C . ASN A 1 130 ? 17.106 2.778 -4.137 1.00 48.25 130 ASN A C 1
ATOM 1073 O O . ASN A 1 130 ? 16.238 3.566 -4.518 1.00 48.25 130 ASN A O 1
ATOM 1077 N N . PRO A 1 131 ? 18.412 3.101 -4.115 1.00 51.84 131 PRO A N 1
ATOM 1078 C CA . PRO A 1 131 ? 18.911 4.417 -4.533 1.00 51.84 131 PRO A CA 1
ATOM 1079 C C . PRO A 1 131 ? 18.681 4.706 -6.028 1.00 51.84 131 PRO A C 1
ATOM 1081 O O . PRO A 1 131 ? 18.732 5.855 -6.450 1.00 51.84 131 PRO A O 1
ATOM 1084 N N . ASP A 1 132 ? 18.345 3.688 -6.821 1.00 49.72 132 ASP A N 1
ATOM 1085 C CA . ASP A 1 132 ? 18.222 3.778 -8.282 1.00 49.72 132 ASP A CA 1
ATOM 1086 C C . ASP A 1 132 ? 16.901 4.411 -8.780 1.00 49.72 132 ASP A C 1
ATOM 1088 O O . ASP A 1 132 ? 16.645 4.459 -9.983 1.00 49.72 132 ASP A O 1
ATOM 1092 N N . LEU A 1 133 ? 16.024 4.870 -7.877 1.00 51.19 133 LEU A N 1
ATOM 1093 C CA . LEU A 1 133 ? 14.700 5.409 -8.228 1.00 51.19 133 LEU A CA 1
ATOM 1094 C C . LEU A 1 133 ? 14.716 6.879 -8.689 1.00 51.19 133 LEU A C 1
ATOM 1096 O O . LEU A 1 133 ? 13.674 7.373 -9.114 1.00 51.19 133 LEU A O 1
ATOM 1100 N N . GLU A 1 134 ? 15.862 7.563 -8.658 1.00 43.06 134 GLU A N 1
ATOM 1101 C CA . GLU A 1 134 ? 15.985 8.992 -9.013 1.00 43.06 134 GLU A CA 1
ATOM 1102 C C . GLU A 1 134 ? 16.530 9.251 -10.437 1.00 43.06 134 GLU A C 1
ATOM 1104 O O . GLU A 1 134 ? 16.679 10.397 -10.842 1.00 43.06 134 GLU A O 1
ATOM 1109 N N . GLY A 1 135 ? 16.823 8.213 -11.233 1.00 43.59 135 GLY A N 1
ATOM 1110 C CA . GLY A 1 135 ? 17.657 8.369 -12.438 1.00 43.59 135 GLY A CA 1
ATOM 1111 C C . GLY A 1 135 ? 16.997 8.290 -13.821 1.00 43.59 135 GLY A C 1
ATOM 1112 O O . GLY A 1 135 ? 17.734 8.262 -14.800 1.00 43.59 135 GLY A O 1
ATOM 1113 N N . SER A 1 136 ? 15.670 8.176 -13.970 1.00 46.09 136 SER A N 1
ATOM 1114 C CA . SER A 1 136 ? 15.102 7.764 -15.278 1.00 46.09 136 SER A CA 1
ATOM 1115 C C . SER A 1 136 ? 13.880 8.520 -15.801 1.00 46.09 136 SER A C 1
ATOM 1117 O O . SER A 1 136 ? 13.176 7.990 -16.654 1.00 46.09 136 SER A O 1
ATOM 1119 N N . LEU A 1 137 ? 13.651 9.774 -15.396 1.00 50.09 137 LEU A N 1
ATOM 1120 C CA . LEU A 1 137 ? 12.729 10.663 -16.117 1.00 50.09 137 LEU A CA 1
ATOM 1121 C C . LEU A 1 137 ? 13.271 12.105 -16.150 1.00 50.09 137 LEU A C 1
ATOM 1123 O O . LEU A 1 137 ? 13.488 12.703 -15.104 1.00 50.09 137 LEU A O 1
ATOM 1127 N N . SER A 1 138 ? 13.404 12.651 -17.368 1.00 40.66 138 SER A N 1
ATOM 1128 C CA . SER A 1 138 ? 13.716 14.050 -17.732 1.00 40.66 138 SER A CA 1
ATOM 1129 C C . SER A 1 138 ? 15.179 14.422 -18.044 1.00 40.66 138 SER A C 1
ATOM 1131 O O . SER A 1 138 ? 15.763 15.292 -17.404 1.00 40.66 138 SER A O 1
ATOM 1133 N N . ALA A 1 139 ? 15.725 13.871 -19.133 1.00 37.78 139 ALA A N 1
ATOM 1134 C CA . ALA A 1 139 ? 16.629 14.635 -19.999 1.00 37.78 139 ALA A CA 1
ATOM 1135 C C . ALA A 1 139 ? 15.816 15.138 -21.209 1.00 37.78 139 ALA A C 1
ATOM 1137 O O . ALA A 1 139 ? 15.286 14.303 -21.948 1.00 37.78 139 ALA A O 1
ATOM 1138 N N . PRO A 1 140 ? 15.669 16.456 -21.441 1.00 50.62 140 PRO A N 1
ATOM 1139 C CA . PRO A 1 140 ? 15.131 16.938 -22.701 1.00 50.62 140 PRO A CA 1
ATOM 1140 C C . PRO A 1 140 ? 16.237 16.872 -23.760 1.00 50.62 140 PRO A C 1
ATOM 1142 O O . PRO A 1 140 ? 17.269 17.530 -23.644 1.00 50.62 140 PRO A O 1
ATOM 1145 N N . MET A 1 141 ? 16.015 16.078 -24.808 1.00 48.09 141 MET A N 1
ATOM 1146 C CA . MET A 1 141 ? 16.711 16.261 -26.080 1.00 48.09 141 MET A CA 1
ATOM 1147 C C . MET A 1 141 ? 16.350 17.646 -26.623 1.00 48.09 141 MET A C 1
ATOM 1149 O O . MET A 1 141 ? 15.208 17.868 -27.025 1.00 48.09 141 MET A O 1
ATOM 1153 N N . MET A 1 142 ? 17.322 18.550 -26.694 1.00 49.47 142 MET A N 1
ATOM 1154 C CA . MET A 1 142 ? 17.309 19.627 -27.678 1.00 49.47 142 MET A CA 1
ATOM 1155 C C . MET A 1 142 ? 18.573 19.523 -28.528 1.00 49.47 142 MET A C 1
ATOM 1157 O O . MET A 1 142 ? 19.653 19.232 -28.015 1.00 49.47 142 MET A O 1
ATOM 1161 N N . LYS A 1 143 ? 18.345 19.634 -29.836 1.00 54.53 143 LYS A N 1
ATOM 1162 C CA . LYS A 1 143 ? 19.335 19.638 -30.914 1.00 54.53 143 LYS A CA 1
ATOM 1163 C C . LYS A 1 143 ? 20.175 20.906 -30.865 1.00 54.53 143 LYS A C 1
ATOM 1165 O O . LYS A 1 143 ? 19.601 21.943 -30.464 1.00 54.53 143 LYS A O 1
#